Protein AF-A0A9E2GX33-F1 (afdb_monomer)

Structure (mmCIF, N/CA/C/O backbone):
data_AF-A0A9E2GX33-F1
#
_entry.id   AF-A0A9E2GX33-F1
#
loop_
_atom_site.group_PDB
_atom_site.id
_atom_site.type_symbol
_atom_site.label_atom_id
_atom_site.label_alt_id
_atom_site.label_comp_id
_atom_site.label_asym_id
_atom_site.label_entity_id
_atom_site.label_seq_id
_atom_site.pdbx_PDB_ins_code
_atom_site.Cartn_x
_atom_site.Cartn_y
_atom_site.Cartn_z
_atom_site.occupancy
_atom_site.B_iso_or_equiv
_atom_site.auth_seq_id
_atom_site.auth_comp_id
_atom_site.auth_asym_id
_atom_site.auth_atom_id
_atom_site.pdbx_PDB_model_num
ATOM 1 N N . LEU A 1 1 ? -3.311 -10.536 22.443 1.00 45.31 1 LEU A N 1
ATOM 2 C CA . LEU A 1 1 ? -2.499 -9.485 21.777 1.00 45.31 1 LEU A CA 1
ATOM 3 C C . LEU A 1 1 ? -2.919 -9.188 20.319 1.00 45.31 1 LEU A C 1
ATOM 5 O O . LEU A 1 1 ? -2.443 -8.204 19.774 1.00 45.31 1 LEU A O 1
ATOM 9 N N . GLY A 1 2 ? -3.822 -9.968 19.694 1.00 50.16 2 GLY A N 1
ATOM 10 C CA . GLY A 1 2 ? -4.037 -9.945 18.233 1.00 50.16 2 GLY A CA 1
ATOM 11 C C . GLY A 1 2 ? -4.869 -8.805 17.623 1.00 50.16 2 GLY A C 1
ATOM 12 O O . GLY A 1 2 ? -4.552 -8.395 16.520 1.00 50.16 2 GLY A O 1
ATOM 13 N N . ASN A 1 3 ? -5.875 -8.235 18.301 1.00 52.53 3 ASN A N 1
ATOM 14 C CA . ASN A 1 3 ? -6.760 -7.242 17.651 1.00 52.53 3 ASN A CA 1
ATOM 15 C C . ASN A 1 3 ? -6.364 -5.779 17.910 1.00 52.53 3 ASN A C 1
ATOM 17 O O . ASN A 1 3 ? -6.486 -4.943 17.021 1.00 52.53 3 ASN A O 1
ATOM 21 N N . ALA A 1 4 ? -5.839 -5.460 19.096 1.00 56.16 4 ALA A N 1
ATOM 22 C CA . ALA A 1 4 ? -5.498 -4.080 19.454 1.00 56.16 4 ALA A CA 1
ATOM 23 C C . ALA A 1 4 ? -4.310 -3.525 18.645 1.00 56.16 4 ALA A C 1
ATOM 25 O O . ALA A 1 4 ? -4.310 -2.356 18.273 1.00 56.16 4 ALA A O 1
ATOM 26 N N . ALA A 1 5 ? -3.315 -4.364 18.333 1.00 55.50 5 ALA A N 1
ATOM 27 C CA . ALA A 1 5 ? -2.154 -3.963 17.535 1.00 55.50 5 ALA A CA 1
ATOM 28 C C . ALA A 1 5 ? -2.519 -3.678 16.065 1.00 55.50 5 ALA A C 1
ATOM 30 O O . ALA A 1 5 ? -1.953 -2.782 15.445 1.00 55.50 5 ALA A O 1
ATOM 31 N N . LEU A 1 6 ? -3.495 -4.411 15.529 1.00 60.84 6 LEU A N 1
ATOM 32 C CA . LEU A 1 6 ? -3.972 -4.292 14.151 1.00 60.84 6 LEU A CA 1
ATOM 33 C C . LEU A 1 6 ? -4.932 -3.113 13.960 1.00 60.84 6 LEU A C 1
ATOM 35 O O . LEU A 1 6 ? -4.863 -2.385 12.970 1.00 60.84 6 LEU A O 1
ATOM 39 N N . ASP A 1 7 ? -5.767 -2.859 14.958 1.00 64.88 7 ASP A N 1
ATOM 40 C CA . ASP A 1 7 ? -6.615 -1.675 14.994 1.00 64.88 7 ASP A CA 1
ATOM 41 C C . ASP A 1 7 ? -5.777 -0.394 15.196 1.00 64.88 7 ASP A C 1
ATOM 43 O O . ASP A 1 7 ? -6.013 0.643 14.574 1.00 64.88 7 ASP A O 1
ATOM 47 N N . LEU A 1 8 ? -4.694 -0.484 15.980 1.00 64.94 8 LEU A N 1
ATOM 48 C CA . LEU A 1 8 ? -3.668 0.557 16.063 1.00 64.94 8 LEU A CA 1
ATOM 49 C C . LEU A 1 8 ? -2.936 0.754 14.728 1.00 64.94 8 LEU A C 1
ATOM 51 O O . LEU A 1 8 ? -2.629 1.893 14.378 1.00 64.94 8 LEU A O 1
ATOM 55 N N . ALA A 1 9 ? -2.668 -0.321 13.979 1.00 64.81 9 ALA A N 1
ATOM 56 C CA . ALA A 1 9 ? -2.079 -0.232 12.646 1.00 64.81 9 ALA A CA 1
ATOM 57 C C . ALA A 1 9 ? -3.024 0.491 11.677 1.00 64.81 9 ALA A C 1
ATOM 59 O O . ALA A 1 9 ? -2.594 1.421 11.011 1.00 64.81 9 ALA A O 1
ATOM 60 N N . SER A 1 10 ? -4.320 0.177 11.671 1.00 66.31 10 SER A N 1
ATOM 61 C CA . SER A 1 10 ? -5.297 0.877 10.820 1.00 66.31 10 SER A CA 1
ATOM 62 C C . SER A 1 10 ? -5.396 2.373 11.147 1.00 66.31 10 SER A C 1
ATOM 64 O O . SER A 1 10 ? -5.385 3.212 10.246 1.00 66.31 10 SER A O 1
ATOM 66 N N . ARG A 1 11 ? -5.407 2.739 12.436 1.00 70.12 11 ARG A N 1
ATOM 67 C CA . ARG A 1 11 ? -5.385 4.149 12.872 1.00 70.12 11 ARG A CA 1
ATOM 68 C C . ARG A 1 11 ? -4.083 4.865 12.518 1.00 70.12 11 ARG A C 1
ATOM 70 O O . ARG A 1 11 ? -4.103 6.050 12.210 1.00 70.12 11 ARG A O 1
ATOM 77 N N . LYS A 1 12 ? -2.950 4.168 12.563 1.00 67.94 12 LYS A N 1
ATOM 78 C CA . LYS A 1 12 ? -1.659 4.736 12.165 1.00 67.94 12 LYS A CA 1
ATOM 79 C C . LYS A 1 12 ? -1.549 4.883 10.643 1.00 67.94 12 LYS A C 1
ATOM 81 O O . LYS A 1 12 ? -1.099 5.926 10.197 1.00 67.94 12 LYS A O 1
ATOM 86 N N . VAL A 1 13 ? -2.043 3.923 9.851 1.00 69.56 13 VAL A N 1
ATOM 87 C CA . VAL A 1 13 ? -2.141 4.057 8.382 1.00 69.56 13 VAL A CA 1
ATOM 88 C C . VAL A 1 13 ? -2.985 5.282 8.035 1.00 69.56 13 VAL A C 1
ATOM 90 O O . VAL A 1 13 ? -2.595 6.085 7.196 1.00 69.56 13 VAL A O 1
ATOM 93 N N . GLN A 1 14 ? -4.099 5.492 8.744 1.00 69.50 14 GLN A N 1
ATOM 94 C CA . GLN A 1 14 ? -4.892 6.714 8.625 1.00 69.50 14 GLN A CA 1
ATOM 95 C C . GLN A 1 14 ? -4.074 7.977 8.936 1.00 69.50 14 GLN A C 1
ATOM 97 O O . GLN A 1 14 ? -4.246 8.975 8.253 1.00 69.50 14 GLN A O 1
ATOM 102 N N . ALA A 1 15 ? -3.195 7.986 9.934 1.00 65.88 15 ALA A N 1
ATOM 103 C CA . ALA A 1 15 ? -2.359 9.157 10.202 1.00 65.88 15 ALA A CA 1
ATOM 104 C C . ALA A 1 15 ? -1.335 9.395 9.074 1.00 65.88 15 ALA A C 1
ATOM 106 O O . ALA A 1 15 ? -1.268 10.495 8.532 1.00 65.88 15 ALA A O 1
ATOM 107 N N . ASP A 1 16 ? -0.631 8.355 8.630 1.00 64.81 16 ASP A N 1
ATOM 108 C CA . ASP A 1 16 ? 0.496 8.495 7.694 1.00 64.81 16 ASP A CA 1
ATOM 109 C C . ASP A 1 16 ? 0.080 8.729 6.246 1.00 64.81 16 ASP A C 1
ATOM 111 O O . ASP A 1 16 ? 0.779 9.390 5.491 1.00 64.81 16 ASP A O 1
ATOM 115 N N . LEU A 1 17 ? -1.098 8.252 5.843 1.00 64.12 17 LEU A N 1
ATOM 116 C CA . LEU A 1 17 ? -1.667 8.612 4.544 1.00 64.12 17 LEU A CA 1
ATOM 117 C C . LEU A 1 17 ? -1.961 10.129 4.442 1.00 64.12 17 LEU A C 1
ATOM 119 O O . LEU A 1 17 ? -2.342 10.595 3.374 1.00 64.12 17 LEU A O 1
ATOM 123 N N . THR A 1 18 ? -1.870 10.873 5.551 1.00 60.19 18 THR A N 1
ATOM 124 C CA . THR A 1 18 ? -2.031 12.337 5.623 1.00 60.19 18 THR A CA 1
ATOM 125 C C . THR A 1 18 ? -0.676 13.054 5.614 1.00 60.19 18 THR A C 1
ATOM 127 O O . THR A 1 18 ? -0.586 14.153 5.080 1.00 60.19 18 THR A O 1
ATOM 130 N N . ASP A 1 19 ? 0.373 12.404 6.128 1.00 57.19 19 ASP A N 1
ATOM 131 C CA . ASP A 1 19 ? 1.748 12.905 6.176 1.00 57.19 19 ASP A CA 1
ATOM 132 C C . ASP A 1 19 ? 2.616 12.123 5.175 1.00 57.19 19 ASP A C 1
ATOM 134 O O . ASP A 1 19 ? 3.170 11.069 5.479 1.00 57.19 19 ASP A O 1
ATOM 138 N N . HIS A 1 20 ? 2.760 12.638 3.949 1.00 54.38 20 HIS A N 1
ATOM 139 C CA . HIS A 1 20 ? 3.465 11.975 2.834 1.00 54.38 20 HIS A CA 1
ATOM 140 C C . HIS A 1 20 ? 4.994 11.805 3.003 1.00 54.38 20 HIS A C 1
ATOM 142 O O . HIS A 1 20 ? 5.710 11.582 2.022 1.00 54.38 20 HIS A O 1
ATOM 148 N N . GLN A 1 21 ? 5.526 11.903 4.221 1.00 48.03 21 GLN A N 1
ATOM 149 C CA . GLN A 1 21 ? 6.955 11.808 4.502 1.00 48.03 21 GLN A CA 1
ATOM 150 C C . GLN A 1 21 ? 7.310 10.478 5.179 1.00 48.03 21 GLN A C 1
ATOM 152 O O . GLN A 1 21 ? 7.164 10.327 6.388 1.00 48.03 21 GLN A O 1
ATOM 157 N N . ALA A 1 22 ? 7.856 9.529 4.411 1.00 43.59 22 ALA A N 1
ATOM 158 C CA . ALA A 1 22 ? 8.671 8.439 4.956 1.00 43.59 22 ALA A CA 1
ATOM 159 C C . ALA A 1 22 ? 9.642 7.863 3.904 1.00 43.59 22 ALA A C 1
ATOM 161 O O . ALA A 1 22 ? 9.278 7.622 2.758 1.00 43.59 22 ALA A O 1
ATOM 162 N N . LEU A 1 23 ? 10.894 7.685 4.334 1.00 36.97 23 LEU A N 1
ATOM 163 C CA . LEU A 1 23 ? 12.131 7.430 3.581 1.00 36.97 23 LEU A CA 1
ATOM 164 C C . LEU A 1 23 ? 12.388 5.943 3.270 1.00 36.97 23 LEU A C 1
ATOM 166 O O . LEU A 1 23 ? 12.095 5.096 4.110 1.00 36.97 23 LEU A O 1
ATOM 170 N N . GLY A 1 24 ? 13.077 5.654 2.150 1.00 34.56 24 GLY A N 1
ATOM 171 C CA . GLY A 1 24 ? 13.897 4.437 1.967 1.00 34.56 24 GLY A CA 1
ATOM 172 C C . GLY A 1 24 ? 13.424 3.392 0.938 1.00 34.56 24 GLY A C 1
ATOM 173 O O . GLY A 1 24 ? 12.414 2.718 1.116 1.00 34.56 24 GLY A O 1
ATOM 174 N N . ASN A 1 25 ? 14.218 3.221 -0.120 1.00 37.25 25 ASN A N 1
ATOM 175 C CA . ASN A 1 25 ? 13.981 2.374 -1.295 1.00 37.25 25 ASN A CA 1
ATOM 176 C C . ASN A 1 25 ? 13.625 0.911 -0.970 1.00 37.25 25 ASN A C 1
ATOM 178 O O . ASN A 1 25 ? 14.489 0.155 -0.535 1.00 37.25 25 ASN A O 1
ATOM 182 N N . ALA A 1 26 ? 12.399 0.496 -1.293 1.00 36.50 26 ALA A N 1
ATOM 183 C CA . ALA A 1 26 ? 12.089 -0.870 -1.716 1.00 36.50 26 ALA A CA 1
ATOM 184 C C . ALA A 1 26 ? 10.666 -0.935 -2.288 1.00 36.50 26 ALA A C 1
ATOM 186 O O . ALA A 1 26 ? 9.696 -0.757 -1.561 1.00 36.50 26 ALA A O 1
ATOM 187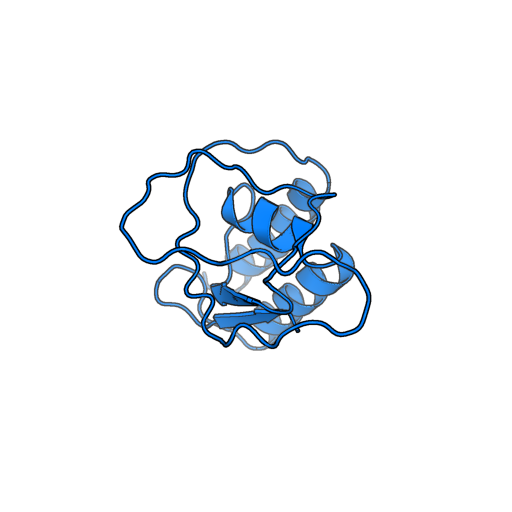 N N . ALA A 1 27 ? 10.551 -1.254 -3.574 1.00 35.22 27 ALA A N 1
ATOM 188 C CA . ALA A 1 27 ? 9.396 -1.949 -4.124 1.00 35.22 27 ALA A CA 1
ATOM 189 C C . ALA A 1 27 ? 9.898 -2.821 -5.280 1.00 35.22 27 ALA A C 1
ATOM 191 O O . ALA A 1 27 ? 10.237 -2.323 -6.351 1.00 35.22 27 ALA A O 1
ATOM 192 N N . LEU A 1 28 ? 10.026 -4.122 -5.019 1.00 31.30 28 LEU A N 1
ATOM 193 C CA . LEU A 1 28 ? 10.165 -5.125 -6.064 1.00 31.30 28 LEU A CA 1
ATOM 194 C C . LEU A 1 28 ? 8.746 -5.399 -6.561 1.00 31.30 28 LEU A C 1
ATOM 196 O O . LEU A 1 28 ? 7.956 -5.990 -5.828 1.00 31.30 28 LEU A O 1
ATOM 200 N N . ASP A 1 29 ? 8.417 -4.920 -7.756 1.00 35.00 29 ASP A N 1
ATOM 201 C CA . ASP A 1 29 ? 7.088 -5.091 -8.332 1.00 35.00 29 ASP A CA 1
ATOM 202 C C . ASP A 1 29 ? 7.166 -6.077 -9.501 1.00 35.00 29 ASP A C 1
ATOM 204 O O . ASP A 1 29 ? 7.837 -5.825 -10.507 1.00 35.00 29 ASP A O 1
ATOM 208 N N . LEU A 1 30 ? 6.517 -7.236 -9.362 1.00 30.47 30 LEU A N 1
ATOM 209 C CA . LEU A 1 30 ? 6.363 -8.191 -10.457 1.00 30.47 30 LEU A CA 1
ATOM 210 C C . LEU A 1 30 ? 5.185 -7.738 -11.331 1.00 30.47 30 LEU A C 1
ATOM 212 O O . LEU A 1 30 ? 4.119 -8.349 -11.330 1.00 30.47 30 LEU A O 1
ATOM 216 N N . ALA A 1 31 ? 5.378 -6.670 -12.104 1.00 36.81 31 ALA A N 1
ATOM 217 C CA . ALA A 1 31 ? 4.427 -6.277 -13.136 1.00 36.81 31 ALA A CA 1
ATOM 218 C C . ALA A 1 31 ? 4.617 -7.181 -14.364 1.00 36.81 31 ALA A C 1
ATOM 220 O O . ALA A 1 31 ? 5.536 -7.005 -15.161 1.00 36.81 31 ALA A O 1
ATOM 221 N N . SER A 1 32 ? 3.754 -8.184 -14.522 1.00 37.44 32 SER A N 1
ATOM 222 C CA . SER A 1 32 ? 3.679 -8.983 -15.747 1.00 37.44 32 SER A CA 1
ATOM 223 C C . SER A 1 32 ? 2.361 -8.723 -16.474 1.00 37.44 32 SER A C 1
ATOM 225 O O . SER A 1 32 ? 1.348 -9.295 -16.077 1.00 37.44 32 SER A O 1
ATOM 227 N N . ARG A 1 33 ? 2.391 -7.960 -17.586 1.00 41.97 33 ARG A N 1
ATOM 228 C CA . ARG A 1 33 ? 1.986 -8.433 -18.937 1.00 41.97 33 ARG A CA 1
ATOM 229 C C . ARG A 1 33 ? 2.051 -7.372 -20.057 1.00 41.97 33 ARG A C 1
ATOM 231 O O . ARG A 1 33 ? 1.756 -6.207 -19.860 1.00 41.97 33 ARG A O 1
ATOM 238 N N . LYS A 1 34 ? 2.419 -7.905 -21.237 1.00 34.06 34 LYS A N 1
ATOM 239 C CA . LYS A 1 34 ? 2.228 -7.508 -22.651 1.00 34.06 34 LYS A CA 1
ATOM 240 C C . LYS A 1 34 ? 2.175 -6.015 -23.020 1.00 34.06 34 LYS A C 1
ATOM 242 O O . LYS A 1 34 ? 1.163 -5.352 -22.858 1.00 34.06 34 LYS A O 1
ATOM 247 N N . VAL A 1 35 ? 3.214 -5.594 -23.750 1.00 39.25 35 VAL A N 1
ATOM 248 C CA . VAL A 1 35 ? 3.128 -4.519 -24.748 1.00 39.25 35 VAL A CA 1
ATOM 249 C C . VAL A 1 35 ? 2.026 -4.887 -25.744 1.00 39.25 35 VAL A C 1
ATOM 251 O O . VAL A 1 35 ? 2.200 -5.801 -26.551 1.00 39.25 35 VAL A O 1
ATOM 254 N N . GLN A 1 36 ? 0.894 -4.195 -25.682 1.00 3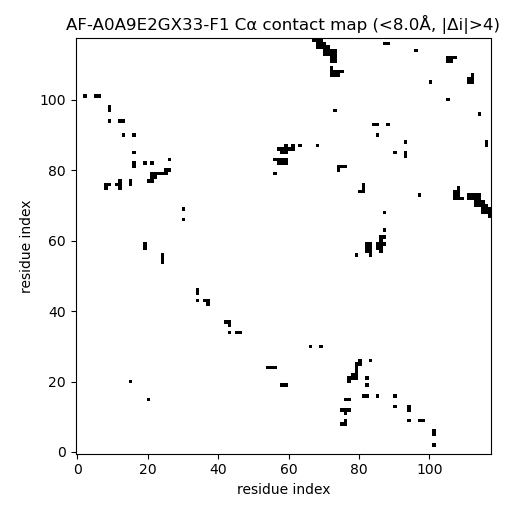9.44 36 GLN A N 1
ATOM 255 C CA . GLN A 1 36 ? -0.029 -4.105 -26.803 1.00 39.44 36 GLN A CA 1
ATOM 256 C C . GLN A 1 36 ? 0.210 -2.740 -27.446 1.00 39.44 36 GLN A C 1
ATOM 258 O O . GLN A 1 36 ? 0.205 -1.723 -26.757 1.00 39.44 36 GLN A O 1
ATOM 263 N N . ALA A 1 37 ? 0.514 -2.737 -28.744 1.00 40.19 37 ALA A N 1
ATOM 264 C CA . ALA A 1 37 ? 0.689 -1.514 -29.512 1.00 40.19 37 ALA A CA 1
ATOM 265 C C . ALA A 1 37 ? -0.575 -0.654 -29.376 1.00 40.19 37 ALA A C 1
ATOM 267 O O . ALA A 1 37 ? -1.665 -1.082 -29.758 1.00 40.19 37 ALA A O 1
ATOM 268 N N . ASP A 1 38 ? -0.417 0.520 -28.774 1.00 40.81 38 ASP A N 1
ATOM 269 C CA . ASP A 1 38 ? 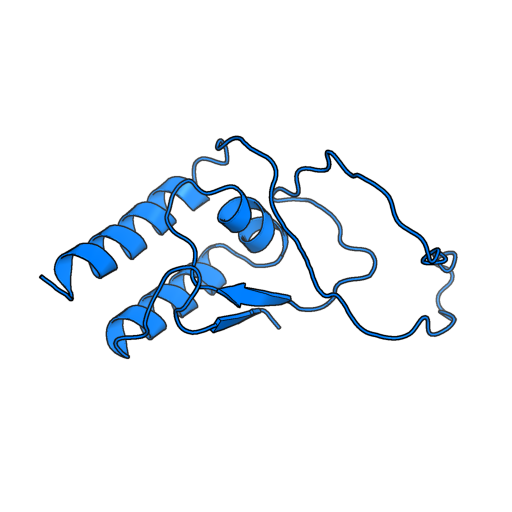-1.505 1.444 -28.504 1.00 40.81 38 ASP A CA 1
ATOM 270 C C . ASP A 1 38 ? -1.862 2.204 -29.793 1.00 40.81 38 ASP A C 1
ATOM 272 O O . ASP A 1 38 ? -1.009 2.845 -30.409 1.00 40.81 38 ASP A O 1
ATOM 276 N N . LEU A 1 39 ? -3.122 2.103 -30.228 1.00 44.59 39 LEU A N 1
ATOM 277 C CA . LEU A 1 39 ? -3.670 2.828 -31.383 1.00 44.59 39 LEU A CA 1
ATOM 278 C C . LEU A 1 39 ? -4.118 4.258 -31.010 1.00 44.59 39 LEU A C 1
ATOM 280 O O . LEU A 1 39 ? -4.679 4.957 -31.850 1.00 44.59 39 LEU A O 1
ATOM 284 N N . THR A 1 40 ? -3.880 4.713 -29.772 1.00 42.41 40 THR A N 1
ATOM 285 C CA . THR A 1 40 ? -4.403 5.990 -29.244 1.00 42.41 40 THR A CA 1
ATOM 286 C C . THR A 1 40 ? -3.399 7.152 -29.212 1.00 42.41 40 THR A C 1
ATOM 288 O O . THR A 1 40 ? -3.684 8.213 -28.663 1.00 42.41 40 THR A O 1
ATOM 291 N N . GLY A 1 41 ? -2.238 7.024 -29.862 1.00 43.44 41 GLY A N 1
ATOM 292 C CA . GLY A 1 41 ? -1.319 8.156 -30.066 1.00 43.44 41 GLY A CA 1
ATOM 293 C C . GLY A 1 41 ? -0.411 8.490 -28.876 1.00 43.44 41 GLY A C 1
ATOM 294 O O . GLY A 1 41 ? 0.388 9.424 -28.959 1.00 43.44 41 GLY A O 1
ATOM 295 N N . HIS A 1 42 ? -0.442 7.705 -27.799 1.00 47.69 42 HIS A N 1
ATOM 296 C CA . HIS A 1 42 ? 0.659 7.669 -26.842 1.00 47.69 42 HIS A CA 1
ATOM 297 C C . HIS A 1 42 ? 1.799 6.830 -27.431 1.00 47.69 42 HIS A C 1
ATOM 299 O O . HIS A 1 42 ? 1.598 5.677 -27.807 1.00 47.69 42 HIS A O 1
ATOM 305 N N . GLN A 1 43 ? 3.005 7.404 -27.558 1.00 48.03 43 GLN A N 1
ATOM 306 C CA . GLN A 1 43 ? 4.173 6.637 -28.004 1.00 48.03 43 GLN A CA 1
ATOM 307 C C . GLN A 1 43 ? 4.317 5.395 -27.121 1.00 48.03 43 GLN A C 1
ATOM 309 O O . GLN A 1 43 ? 4.494 5.518 -25.907 1.00 48.03 43 GLN A O 1
ATOM 314 N N . ALA A 1 44 ? 4.249 4.212 -27.737 1.00 52.16 44 ALA A N 1
ATOM 315 C CA . ALA A 1 44 ? 4.434 2.945 -27.050 1.00 52.16 44 ALA A CA 1
ATOM 316 C C . ALA A 1 44 ? 5.791 2.959 -26.332 1.00 52.16 44 ALA A C 1
ATOM 318 O O . ALA A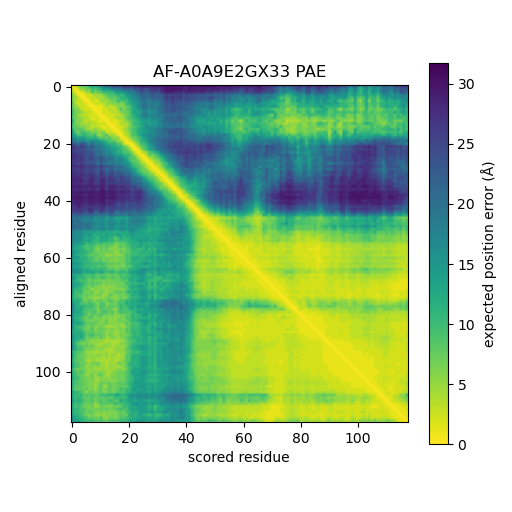 1 44 ? 6.853 2.873 -26.955 1.00 52.16 44 ALA A O 1
ATOM 319 N N . ARG A 1 45 ? 5.765 3.102 -25.004 1.00 58.16 45 ARG A N 1
ATOM 320 C CA . ARG A 1 45 ? 6.973 3.060 -24.182 1.00 58.16 45 ARG A CA 1
ATOM 321 C C . ARG A 1 45 ? 7.469 1.618 -24.184 1.00 58.16 45 ARG A C 1
ATOM 323 O O . ARG A 1 45 ? 6.864 0.746 -23.568 1.00 58.16 45 ARG A O 1
ATOM 330 N N . GLN A 1 46 ? 8.549 1.353 -24.913 1.00 66.69 46 GLN A N 1
ATOM 331 C CA . GLN A 1 46 ? 9.145 0.022 -24.941 1.00 66.69 46 GLN A CA 1
ATOM 332 C C . GLN A 1 46 ? 9.726 -0.321 -23.567 1.00 66.69 46 GLN A C 1
ATOM 334 O O . GLN A 1 46 ? 10.670 0.317 -23.097 1.00 66.69 46 GLN A O 1
ATOM 339 N N . VAL A 1 47 ? 9.185 -1.363 -22.939 1.00 73.25 47 VAL A N 1
ATOM 340 C CA . VAL A 1 47 ? 9.818 -2.002 -21.784 1.00 73.25 47 VAL A CA 1
ATOM 341 C C . VAL A 1 47 ? 11.032 -2.768 -22.294 1.00 73.25 47 VAL A C 1
ATOM 343 O O . VAL A 1 47 ? 10.908 -3.680 -23.111 1.00 73.25 47 VAL A O 1
ATOM 346 N N . ARG A 1 48 ? 12.222 -2.370 -21.841 1.00 76.25 48 ARG A N 1
ATOM 347 C CA . ARG A 1 48 ? 13.477 -3.021 -22.224 1.00 76.25 48 ARG A CA 1
ATOM 348 C C . ARG A 1 48 ? 13.768 -4.163 -21.260 1.00 76.25 48 ARG A C 1
ATOM 350 O O . ARG A 1 48 ? 13.687 -3.985 -20.050 1.00 76.25 48 ARG A O 1
ATOM 357 N N . GLN A 1 49 ? 14.125 -5.322 -21.803 1.00 78.44 49 GLN A N 1
ATOM 358 C CA . GLN A 1 49 ? 14.628 -6.434 -21.001 1.00 78.44 49 GLN A CA 1
ATOM 359 C C . GLN A 1 49 ? 16.042 -6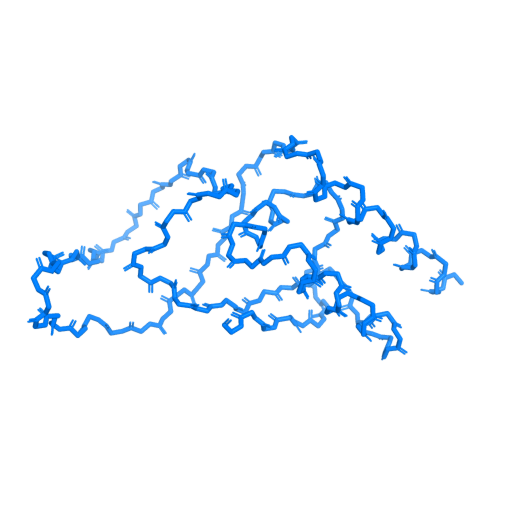.122 -20.500 1.00 78.44 49 GLN A C 1
ATOM 361 O O . GLN A 1 49 ? 16.828 -5.483 -21.202 1.00 78.44 49 GLN A O 1
ATOM 366 N N . GLY A 1 50 ? 16.368 -6.600 -19.302 1.00 79.81 50 GLY A N 1
ATOM 367 C CA . GLY A 1 50 ? 17.692 -6.467 -18.703 1.00 79.81 50 GLY A CA 1
ATOM 368 C C . GLY A 1 50 ? 17.626 -6.114 -17.223 1.00 79.81 50 GLY A C 1
ATOM 369 O O . GLY A 1 50 ? 16.594 -5.682 -16.714 1.00 79.81 50 GLY A O 1
ATOM 370 N N . TRP A 1 51 ? 18.748 -6.297 -16.534 1.00 79.88 51 TRP A N 1
ATOM 371 C CA . TRP A 1 51 ? 18.904 -5.825 -15.165 1.00 79.88 51 TRP A CA 1
ATOM 372 C C . TRP A 1 51 ? 19.198 -4.330 -15.161 1.00 79.88 51 TRP A C 1
ATOM 374 O O . TRP A 1 51 ? 20.122 -3.865 -15.829 1.00 79.88 51 TRP A O 1
ATOM 384 N N . GLN A 1 52 ? 18.412 -3.583 -14.394 1.00 76.56 52 GLN A N 1
ATOM 385 C CA . GLN A 1 52 ? 18.632 -2.169 -14.125 1.00 76.56 52 GLN A CA 1
ATOM 386 C C . GLN A 1 52 ? 18.386 -1.921 -12.640 1.00 76.56 52 GLN A C 1
ATOM 388 O O . GLN A 1 52 ? 17.488 -2.517 -12.046 1.00 76.56 52 GLN A O 1
ATOM 393 N N . SER A 1 53 ? 19.187 -1.051 -12.034 1.00 77.69 53 SER A N 1
ATOM 394 C CA . SER A 1 53 ? 18.890 -0.507 -10.714 1.00 77.69 53 SER A CA 1
ATOM 395 C C . SER A 1 53 ? 18.034 0.748 -10.862 1.00 77.69 53 SER A C 1
ATOM 397 O O . SER A 1 53 ? 18.120 1.473 -11.853 1.00 77.69 53 SER A O 1
ATOM 399 N N . THR A 1 54 ? 17.195 1.011 -9.866 1.00 77.19 54 THR A N 1
ATOM 400 C CA . THR A 1 54 ? 16.397 2.232 -9.799 1.00 77.19 54 THR A CA 1
ATOM 401 C C . THR A 1 54 ? 16.444 2.799 -8.390 1.00 77.19 54 THR A C 1
ATOM 403 O O . THR A 1 54 ? 16.366 2.057 -7.414 1.00 77.19 54 THR A O 1
ATOM 406 N N . ASN A 1 55 ? 16.558 4.122 -8.300 1.00 77.38 55 ASN A N 1
ATOM 407 C CA . ASN A 1 55 ? 16.397 4.885 -7.060 1.00 77.38 55 ASN A CA 1
ATOM 408 C C . ASN A 1 55 ? 15.059 5.647 -7.064 1.00 77.38 55 ASN A C 1
ATOM 410 O O . ASN A 1 55 ? 14.930 6.692 -6.431 1.00 77.38 55 ASN A O 1
ATOM 414 N N . LEU A 1 56 ? 14.082 5.166 -7.840 1.00 80.00 56 LEU A N 1
ATOM 415 C CA . LEU A 1 56 ? 12.772 5.791 -7.964 1.00 80.00 56 LEU A CA 1
ATOM 416 C C . LEU A 1 56 ? 11.959 5.604 -6.679 1.00 80.00 56 LEU A C 1
ATOM 418 O O . LEU A 1 56 ? 11.695 4.479 -6.259 1.00 80.00 56 LEU A O 1
ATOM 422 N N . LEU A 1 57 ? 11.495 6.719 -6.120 1.00 80.81 57 LEU A N 1
ATOM 423 C CA . LEU A 1 57 ? 10.483 6.743 -5.072 1.00 80.81 57 LEU A CA 1
ATOM 424 C C . LEU A 1 57 ? 9.136 7.123 -5.693 1.00 80.81 57 LEU A C 1
ATOM 426 O O . LEU A 1 57 ? 8.996 8.195 -6.278 1.00 80.81 57 LEU A O 1
ATOM 430 N N . ILE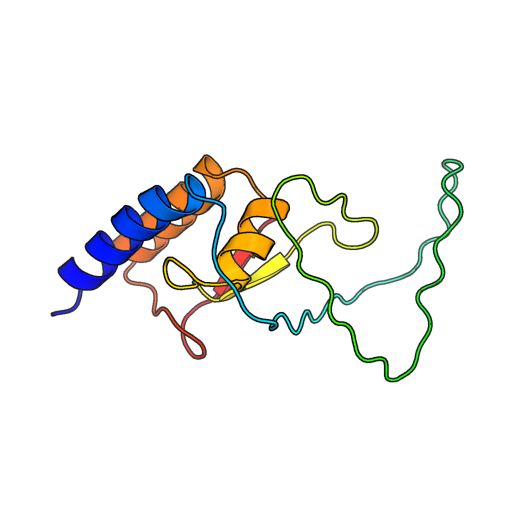 A 1 58 ? 8.150 6.237 -5.569 1.00 81.62 58 ILE A N 1
ATOM 431 C CA . ILE A 1 58 ? 6.790 6.462 -6.068 1.00 81.62 58 ILE A CA 1
ATOM 432 C C . ILE A 1 58 ? 5.940 7.020 -4.922 1.00 81.62 58 ILE A C 1
ATOM 434 O O . ILE A 1 58 ? 5.891 6.440 -3.839 1.00 81.62 58 ILE A O 1
ATOM 438 N N . GLN A 1 59 ? 5.295 8.162 -5.161 1.00 83.62 59 GLN A N 1
ATOM 439 C CA . GLN A 1 59 ? 4.515 8.914 -4.175 1.00 83.62 59 GLN A CA 1
ATOM 440 C C . GLN A 1 59 ? 3.189 9.393 -4.789 1.00 83.62 59 GLN A C 1
ATOM 442 O O . GLN A 1 59 ? 3.061 9.408 -6.018 1.00 83.62 59 GLN A O 1
ATOM 447 N N . PRO A 1 60 ? 2.202 9.799 -3.969 1.00 83.06 60 PRO A N 1
ATOM 448 C CA . PRO A 1 60 ? 0.947 10.373 -4.451 1.00 83.06 60 PRO A CA 1
ATOM 449 C C . PRO A 1 60 ? 1.136 11.439 -5.536 1.00 83.06 60 PRO A C 1
ATOM 451 O O . PRO A 1 60 ? 1.979 12.323 -5.416 1.00 83.06 60 PRO A O 1
ATOM 454 N N . GLY A 1 61 ? 0.360 11.324 -6.617 1.00 82.75 61 GLY A N 1
ATOM 455 C CA . GLY A 1 61 ? 0.491 12.157 -7.819 1.00 82.75 61 GLY A CA 1
ATOM 456 C C . GLY A 1 61 ? 1.388 11.569 -8.919 1.00 82.75 61 GLY A C 1
ATOM 457 O O . GLY A 1 61 ? 1.434 12.117 -10.023 1.00 82.75 61 GLY A O 1
ATOM 458 N N . PHE A 1 62 ? 2.068 10.445 -8.669 1.00 84.75 62 PHE A N 1
ATOM 459 C CA . PHE A 1 62 ? 2.799 9.719 -9.706 1.00 84.75 62 PHE A CA 1
ATOM 460 C C . PHE A 1 62 ? 1.849 9.166 -10.780 1.00 84.75 62 PHE A C 1
ATOM 462 O O . PHE A 1 62 ? 0.839 8.535 -10.476 1.00 84.75 62 PHE A O 1
ATOM 469 N N . ARG A 1 63 ? 2.188 9.378 -12.058 1.00 83.31 63 ARG A N 1
ATOM 470 C CA . ARG A 1 63 ? 1.421 8.855 -13.197 1.00 83.31 63 ARG A CA 1
ATOM 471 C C . ARG A 1 63 ? 2.013 7.537 -13.677 1.00 83.31 63 ARG A C 1
ATOM 473 O O . ARG A 1 63 ? 3.063 7.524 -14.322 1.00 83.31 63 ARG A O 1
ATOM 480 N N . PHE A 1 64 ? 1.319 6.441 -13.397 1.00 82.06 64 PHE A N 1
ATOM 481 C CA . PHE A 1 64 ? 1.678 5.126 -13.918 1.00 82.06 64 PHE A CA 1
ATOM 482 C C . PHE A 1 64 ? 1.452 5.077 -15.432 1.00 82.06 64 PHE A C 1
ATOM 484 O O . PHE A 1 64 ? 0.444 5.563 -15.932 1.00 82.06 64 PHE A O 1
ATOM 491 N N . SER A 1 65 ? 2.423 4.533 -16.169 1.00 81.06 65 SER A N 1
ATOM 492 C CA . SER A 1 65 ? 2.332 4.381 -17.634 1.00 81.06 65 SER A CA 1
ATOM 493 C C . SER A 1 65 ? 2.133 2.932 -18.090 1.00 81.06 65 SER A C 1
ATOM 495 O O . SER A 1 65 ? 1.889 2.713 -19.267 1.00 81.06 65 SER A O 1
ATOM 497 N N . ILE A 1 66 ? 2.344 1.953 -17.201 1.00 81.81 66 ILE A N 1
ATOM 498 C CA . ILE A 1 66 ? 2.367 0.511 -17.532 1.00 81.81 66 ILE A CA 1
ATOM 499 C C . ILE A 1 66 ? 1.591 -0.327 -16.499 1.00 81.81 66 ILE A C 1
ATOM 501 O O . ILE A 1 66 ? 1.182 -1.444 -16.790 1.00 81.81 66 ILE A O 1
ATOM 505 N N . VAL A 1 67 ? 1.424 0.181 -15.275 1.00 81.38 67 VAL A N 1
ATOM 506 C CA . VAL A 1 67 ? 0.778 -0.547 -14.179 1.00 81.38 67 VAL A CA 1
ATOM 507 C C . VAL A 1 67 ? -0.654 -0.057 -14.047 1.00 81.38 67 VAL A C 1
ATOM 509 O O . VAL A 1 67 ? -0.869 1.094 -13.671 1.00 81.38 67 VAL A O 1
ATOM 512 N N . ASP A 1 68 ? -1.607 -0.943 -14.322 1.00 82.06 68 ASP A N 1
ATOM 513 C CA . ASP A 1 68 ? -3.033 -0.666 -14.129 1.00 82.06 68 ASP A CA 1
ATOM 514 C C . ASP A 1 68 ? -3.502 -1.056 -12.723 1.00 82.06 68 ASP A C 1
ATOM 516 O O . ASP A 1 68 ? -4.292 -0.340 -12.112 1.00 82.06 68 ASP A O 1
ATOM 520 N N . SER A 1 69 ? -2.967 -2.164 -12.196 1.00 86.38 69 SER A N 1
ATOM 521 C CA . SER A 1 69 ? -3.358 -2.771 -10.919 1.00 86.38 69 SER A CA 1
ATOM 522 C C . SER A 1 69 ? -2.154 -3.383 -10.194 1.00 86.38 69 SER A C 1
ATOM 524 O O . SER A 1 69 ? -1.139 -3.690 -10.823 1.00 86.38 69 SER A O 1
ATOM 526 N N . LEU A 1 70 ? -2.260 -3.566 -8.874 1.00 85.81 70 LEU A N 1
ATOM 527 C CA . LEU A 1 70 ? -1.170 -4.047 -8.015 1.00 85.81 70 LEU A CA 1
ATOM 528 C C . LEU A 1 70 ? -1.651 -5.137 -7.052 1.00 85.81 70 LEU A C 1
ATOM 530 O O . LEU A 1 70 ? -2.665 -4.977 -6.378 1.00 85.81 70 LEU A O 1
ATOM 534 N N . ILE A 1 71 ? -0.887 -6.224 -6.933 1.00 89.38 71 ILE A N 1
ATOM 535 C CA . ILE A 1 71 ? -1.029 -7.208 -5.851 1.00 89.38 71 ILE A CA 1
ATOM 536 C C . ILE A 1 71 ? 0.163 -7.036 -4.914 1.00 89.38 71 ILE A C 1
ATOM 538 O O . ILE A 1 71 ? 1.310 -7.133 -5.341 1.00 89.38 71 ILE A O 1
ATOM 542 N N . THR A 1 72 ? -0.091 -6.779 -3.635 1.00 87.50 72 THR A N 1
ATOM 543 C CA . THR A 1 72 ? 0.964 -6.521 -2.646 1.00 87.50 72 THR A CA 1
ATOM 544 C C . THR A 1 72 ? 0.536 -6.959 -1.248 1.00 87.50 72 THR A C 1
ATOM 546 O O . THR A 1 72 ? -0.643 -7.188 -1.008 1.00 87.50 72 THR A O 1
ATOM 549 N N . ASN A 1 73 ? 1.462 -7.108 -0.303 1.00 89.56 73 ASN A N 1
ATOM 550 C CA . ASN A 1 73 ? 1.115 -7.427 1.087 1.00 89.56 73 ASN A CA 1
ATOM 551 C C . ASN A 1 73 ? 0.445 -6.242 1.806 1.00 89.56 73 ASN A C 1
ATOM 553 O O . ASN A 1 73 ? 0.492 -5.100 1.351 1.00 89.56 73 ASN A O 1
ATOM 557 N N . PHE A 1 74 ? -0.127 -6.500 2.985 1.00 86.75 74 PHE A N 1
ATOM 558 C CA . PHE A 1 74 ? -0.518 -5.428 3.900 1.00 86.75 74 PHE A CA 1
ATOM 559 C C . PHE A 1 74 ? 0.710 -4.834 4.594 1.00 86.75 74 PHE A C 1
ATOM 561 O O . PHE A 1 74 ? 1.388 -5.498 5.387 1.00 86.75 74 PHE A O 1
ATOM 568 N N . HIS A 1 75 ? 0.964 -3.558 4.315 1.00 83.50 75 HIS A N 1
ATOM 569 C CA . HIS A 1 75 ? 2.118 -2.820 4.819 1.00 83.50 75 HIS A CA 1
ATOM 570 C C . HIS A 1 75 ? 1.816 -2.099 6.122 1.00 83.50 75 HIS A C 1
ATOM 572 O O . HIS A 1 75 ? 0.692 -1.664 6.380 1.00 83.50 75 HIS A O 1
ATOM 578 N N . LEU A 1 76 ? 2.839 -1.944 6.952 1.00 73.50 76 LEU A N 1
ATOM 579 C CA . LEU A 1 76 ? 2.705 -1.155 8.162 1.00 73.50 76 LEU A CA 1
ATOM 580 C C . LEU A 1 76 ? 2.650 0.355 7.859 1.00 73.50 76 LEU A C 1
ATOM 582 O O . LEU A 1 76 ? 3.198 0.815 6.848 1.00 73.50 76 LEU A O 1
ATOM 586 N N . PRO A 1 77 ? 2.043 1.123 8.777 1.00 70.19 77 PRO A N 1
ATOM 587 C CA . PRO A 1 77 ? 2.154 2.574 8.794 1.00 70.19 77 PRO A CA 1
ATOM 588 C C . PRO A 1 77 ? 3.621 3.051 8.753 1.00 70.19 77 PRO A C 1
ATOM 590 O O . PRO A 1 77 ? 4.496 2.412 9.343 1.00 70.19 77 PRO A O 1
ATOM 593 N N . ARG A 1 78 ? 3.875 4.185 8.090 1.00 70.62 78 ARG A N 1
ATOM 594 C CA . ARG A 1 78 ? 5.190 4.823 7.858 1.00 70.62 78 ARG A CA 1
ATOM 595 C C . ARG A 1 78 ? 6.185 3.992 7.046 1.00 70.62 78 ARG A C 1
ATOM 597 O O . ARG A 1 78 ? 7.392 4.121 7.233 1.00 70.62 78 ARG A O 1
ATOM 604 N N . SER A 1 79 ? 5.697 3.145 6.144 1.00 74.56 79 SER A N 1
ATOM 605 C CA . SER A 1 79 ? 6.542 2.440 5.174 1.00 74.56 79 SER A CA 1
ATOM 606 C C . SER A 1 79 ? 6.538 3.136 3.811 1.00 74.56 79 SER A C 1
ATOM 608 O O . SER A 1 79 ? 5.550 3.745 3.406 1.00 74.56 79 SER A O 1
ATOM 610 N N . THR A 1 80 ? 7.626 3.003 3.056 1.00 77.31 80 THR A N 1
ATOM 611 C CA . THR A 1 80 ? 7.710 3.496 1.669 1.00 77.31 80 THR A CA 1
ATOM 612 C C . THR A 1 80 ? 6.806 2.735 0.713 1.00 77.31 80 THR A C 1
ATOM 614 O O . THR A 1 80 ? 6.305 3.304 -0.251 1.00 77.31 80 THR A O 1
ATOM 617 N N . LEU A 1 81 ? 6.500 1.476 1.025 1.00 82.75 81 LEU A N 1
ATOM 618 C CA . LEU A 1 81 ? 5.497 0.698 0.302 1.00 82.75 81 LEU A CA 1
ATOM 619 C C . LEU A 1 81 ? 4.091 1.288 0.459 1.00 82.75 81 LEU A C 1
ATOM 621 O O . LEU A 1 81 ? 3.302 1.245 -0.484 1.00 82.75 81 LEU A O 1
ATOM 625 N N . LEU A 1 82 ? 3.790 1.915 1.600 1.00 81.88 82 LEU A N 1
ATOM 626 C CA . LEU A 1 82 ? 2.534 2.637 1.762 1.00 81.88 82 LEU A CA 1
ATOM 627 C C . LEU A 1 82 ? 2.470 3.872 0.847 1.00 81.88 82 LEU A C 1
ATOM 629 O O . LEU A 1 82 ? 1.395 4.162 0.329 1.00 81.88 82 LEU A O 1
ATOM 633 N N . LEU A 1 83 ? 3.592 4.554 0.568 1.00 82.94 83 LEU A N 1
ATOM 634 C CA . LEU A 1 83 ? 3.635 5.658 -0.409 1.00 82.94 83 LEU A CA 1
ATOM 635 C C . LEU A 1 83 ? 3.331 5.179 -1.834 1.00 82.94 83 LEU A C 1
ATOM 637 O O . LEU A 1 83 ? 2.540 5.823 -2.523 1.00 82.94 83 LEU A O 1
ATOM 641 N N . LEU A 1 84 ? 3.885 4.032 -2.243 1.00 85.94 84 LEU A N 1
ATOM 642 C CA . LEU A 1 84 ? 3.566 3.401 -3.529 1.00 85.94 84 LEU A CA 1
ATOM 643 C C . LEU A 1 84 ? 2.069 3.083 -3.633 1.00 85.94 84 LEU A C 1
ATOM 645 O O . LEU 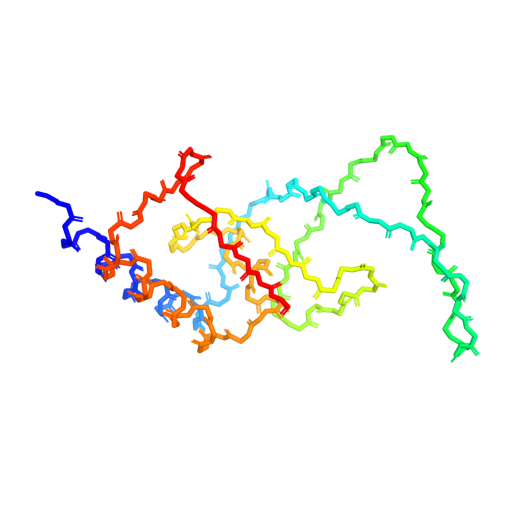A 1 84 ? 1.412 3.470 -4.597 1.00 85.94 84 LEU A O 1
ATOM 649 N N . VAL A 1 85 ? 1.516 2.417 -2.619 1.00 88.00 85 VAL A N 1
ATOM 650 C CA . VAL A 1 85 ? 0.087 2.073 -2.568 1.00 88.00 85 VAL A CA 1
ATOM 651 C C . VAL A 1 85 ? -0.790 3.333 -2.628 1.00 88.00 85 VAL A C 1
ATOM 653 O O . VAL A 1 85 ? -1.780 3.358 -3.357 1.00 88.00 85 VAL A O 1
ATOM 656 N N . SER A 1 86 ? -0.382 4.402 -1.939 1.00 86.00 86 SER A N 1
ATOM 657 C CA . SER A 1 86 ? -1.061 5.711 -1.942 1.00 86.00 86 SER A CA 1
ATOM 658 C C . SER A 1 86 ? -0.978 6.445 -3.275 1.00 86.00 86 SER A C 1
ATOM 660 O O . SER A 1 86 ? -1.815 7.293 -3.568 1.00 86.00 86 SER A O 1
ATOM 662 N N . ALA A 1 87 ? 0.051 6.166 -4.074 1.00 88.19 87 ALA A N 1
ATOM 663 C CA . ALA A 1 87 ? 0.158 6.703 -5.421 1.00 88.19 87 ALA A CA 1
ATOM 664 C C . ALA A 1 87 ? -0.835 6.043 -6.374 1.00 88.19 87 ALA A C 1
ATOM 666 O O . ALA A 1 87 ? -1.303 6.689 -7.308 1.00 88.19 87 ALA A O 1
ATOM 667 N N . LEU A 1 88 ? -1.147 4.766 -6.139 1.00 88.00 88 LEU A N 1
ATOM 668 C CA . LEU A 1 88 ? -2.015 3.989 -7.009 1.00 88.00 88 LEU A CA 1
ATOM 669 C C . LEU A 1 88 ? -3.496 4.176 -6.669 1.00 88.00 88 LEU A C 1
ATOM 671 O O . LEU A 1 88 ? -4.317 4.285 -7.577 1.00 88.00 88 LEU A O 1
ATOM 675 N N . ARG A 1 89 ? -3.873 4.201 -5.387 1.00 90.25 89 ARG A N 1
ATOM 676 C CA . ARG A 1 89 ? -5.284 4.251 -4.967 1.00 90.25 89 ARG A CA 1
ATOM 677 C C . ARG A 1 89 ? -5.546 5.310 -3.912 1.00 90.25 89 ARG A C 1
ATOM 679 O O . ARG A 1 89 ? -4.647 5.740 -3.195 1.00 90.25 89 ARG A O 1
ATOM 686 N N . SER A 1 90 ? -6.810 5.729 -3.827 1.00 88.62 90 SER A N 1
ATOM 687 C CA . SER A 1 90 ? -7.216 6.733 -2.853 1.00 88.62 90 SER A CA 1
ATOM 688 C C . SER A 1 90 ? -7.036 6.222 -1.428 1.00 88.62 90 SER A C 1
ATOM 690 O O . SER A 1 90 ? -7.162 5.027 -1.132 1.00 88.62 90 SER A O 1
ATOM 692 N N . ARG A 1 91 ? -6.792 7.167 -0.526 1.00 84.38 91 ARG A N 1
ATOM 693 C CA . ARG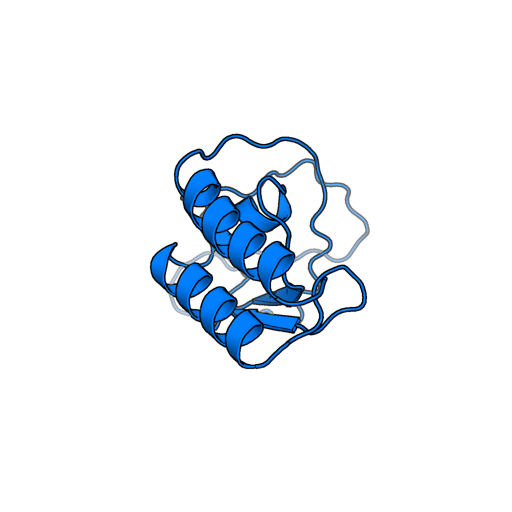 A 1 91 ? -6.698 6.930 0.912 1.00 84.38 91 ARG A CA 1
ATOM 694 C C . ARG A 1 91 ? -7.909 6.153 1.429 1.00 84.38 91 ARG A C 1
ATOM 696 O O . ARG A 1 91 ? -7.745 5.197 2.181 1.00 84.38 91 ARG A O 1
ATOM 703 N N . GLU A 1 92 ? -9.110 6.524 1.003 1.00 87.81 92 GLU A N 1
ATOM 704 C CA . GLU A 1 92 ? -10.370 5.903 1.419 1.00 87.81 92 GLU A CA 1
ATOM 705 C C . GLU A 1 92 ? -10.424 4.431 1.007 1.00 87.81 92 GLU A C 1
ATOM 707 O O . GLU A 1 92 ? -10.788 3.582 1.821 1.00 87.81 92 GLU A O 1
ATOM 712 N N . SER A 1 93 ? -10.000 4.123 -0.225 1.00 89.12 93 SER A N 1
ATOM 713 C CA . SER A 1 93 ? -9.950 2.754 -0.743 1.00 89.12 93 SER A CA 1
ATOM 714 C C . SER A 1 93 ? -8.976 1.890 0.055 1.00 89.12 93 SER A C 1
ATOM 716 O O . SER A 1 93 ? -9.302 0.761 0.418 1.00 89.12 93 SER A O 1
ATOM 718 N N . ILE A 1 94 ? -7.792 2.424 0.361 1.00 88.56 94 ILE A N 1
ATOM 719 C CA . ILE A 1 94 ? -6.769 1.713 1.137 1.00 88.56 94 ILE A CA 1
ATOM 720 C C . ILE A 1 94 ? -7.292 1.436 2.549 1.00 88.56 94 ILE A C 1
ATOM 722 O O . ILE A 1 94 ? -7.238 0.310 3.035 1.00 88.56 94 ILE A O 1
ATOM 726 N N . LEU A 1 95 ? -7.865 2.441 3.208 1.00 87.62 95 LEU A N 1
ATOM 727 C CA . LEU A 1 95 ? -8.384 2.298 4.568 1.00 87.62 95 LEU A CA 1
ATOM 728 C C . LEU A 1 95 ? -9.553 1.320 4.656 1.00 87.62 95 LEU A C 1
ATOM 730 O O . LEU A 1 95 ? -9.657 0.597 5.646 1.00 87.62 95 LEU A O 1
ATOM 734 N N . ALA A 1 96 ? -10.417 1.279 3.641 1.00 89.81 96 ALA A N 1
ATOM 735 C CA . ALA A 1 96 ? -11.484 0.290 3.557 1.00 89.81 96 ALA A CA 1
ATOM 736 C C . ALA A 1 96 ? -10.914 -1.138 3.514 1.00 89.81 96 ALA A C 1
ATOM 738 O O . ALA A 1 96 ? -11.331 -1.976 4.315 1.00 89.81 96 ALA A O 1
ATOM 739 N N . ALA A 1 97 ? -9.898 -1.381 2.678 1.00 90.00 97 ALA A N 1
ATOM 740 C CA . ALA A 1 97 ? -9.230 -2.680 2.589 1.00 90.00 97 ALA A CA 1
ATOM 741 C C . ALA A 1 97 ? -8.573 -3.092 3.919 1.00 90.00 97 ALA A C 1
ATOM 743 O O . ALA A 1 97 ? -8.711 -4.234 4.355 1.00 90.00 97 ALA A O 1
ATOM 744 N N . TYR A 1 98 ? -7.908 -2.161 4.614 1.00 88.25 98 TYR A N 1
ATOM 745 C CA . TYR A 1 98 ? -7.303 -2.439 5.922 1.00 88.25 98 TYR A CA 1
ATOM 746 C C . TYR A 1 98 ? -8.349 -2.760 6.992 1.00 88.25 98 TYR A C 1
ATOM 748 O O . TYR A 1 98 ? -8.169 -3.711 7.751 1.00 88.25 98 TYR A O 1
ATOM 756 N N . ARG A 1 99 ? -9.456 -2.008 7.048 1.00 88.56 99 ARG A N 1
ATOM 757 C CA . ARG A 1 99 ? -10.552 -2.280 7.994 1.00 88.56 99 ARG A CA 1
ATOM 758 C C . ARG A 1 99 ? -11.120 -3.678 7.782 1.00 88.56 99 ARG A C 1
ATOM 760 O O . ARG A 1 99 ? -11.256 -4.424 8.746 1.00 88.56 99 ARG A O 1
ATOM 767 N N . GLU A 1 100 ? -11.380 -4.052 6.532 1.00 91.38 100 GLU A N 1
ATOM 768 C CA . GLU A 1 100 ? -11.860 -5.391 6.199 1.00 91.38 100 GLU A CA 1
ATOM 769 C C . GLU A 1 100 ? -10.849 -6.479 6.587 1.00 91.38 100 GLU A C 1
ATOM 771 O O . GLU A 1 100 ? -11.228 -7.466 7.221 1.00 91.38 100 GLU A O 1
ATOM 776 N N . ALA A 1 101 ? -9.565 -6.282 6.282 1.00 90.94 101 ALA A N 1
ATOM 777 C CA . ALA A 1 101 ? -8.498 -7.213 6.641 1.00 90.94 101 ALA A CA 1
ATOM 778 C C . ALA A 1 101 ? -8.404 -7.427 8.161 1.00 90.94 101 ALA A C 1
ATOM 780 O O . ALA A 1 101 ? -8.254 -8.561 8.620 1.00 90.94 101 ALA A O 1
ATOM 781 N N . VAL A 1 102 ? -8.564 -6.366 8.960 1.00 87.12 102 VAL A N 1
ATOM 782 C CA . VAL A 1 102 ? -8.619 -6.468 10.426 1.00 87.12 102 VAL A CA 1
ATOM 783 C C . VAL A 1 102 ? -9.865 -7.228 10.879 1.00 87.12 102 VAL A C 1
ATOM 785 O O . VAL A 1 102 ? -9.750 -8.157 11.679 1.00 87.12 102 VAL A O 1
ATOM 788 N N . THR A 1 103 ? -11.047 -6.894 10.351 1.00 90.38 103 THR A N 1
ATOM 789 C CA . THR A 1 103 ? -12.305 -7.582 10.689 1.00 90.38 103 THR A CA 1
ATOM 790 C C . THR A 1 103 ? -12.238 -9.075 10.369 1.00 90.38 103 THR A C 1
ATOM 792 O O . THR A 1 103 ? -12.672 -9.901 11.174 1.00 90.38 103 THR A O 1
ATOM 795 N N . ARG A 1 104 ? -11.648 -9.434 9.226 1.00 92.81 104 ARG A N 1
ATOM 796 C CA . ARG A 1 104 ? -11.483 -10.820 8.770 1.00 92.81 104 ARG A CA 1
ATOM 797 C C . ARG A 1 104 ? -10.243 -11.520 9.338 1.00 92.81 104 ARG A C 1
ATOM 799 O O . ARG A 1 104 ? -10.023 -12.684 9.021 1.00 92.81 104 ARG A O 1
ATOM 806 N N . LYS A 1 105 ? -9.466 -10.853 10.200 1.00 90.06 105 LYS A N 1
ATOM 807 C CA . LYS A 1 105 ? -8.253 -11.384 10.850 1.00 90.06 105 LYS A CA 1
ATOM 808 C C . LYS A 1 105 ? -7.189 -11.878 9.864 1.00 90.06 105 LYS A C 1
ATOM 810 O O . LYS A 1 105 ? -6.588 -12.933 10.068 1.00 90.06 105 LYS A O 1
ATOM 815 N N . TYR A 1 106 ? -6.953 -11.107 8.810 1.00 90.44 106 TYR A N 1
ATOM 816 C CA . TYR A 1 106 ? -5.874 -11.384 7.869 1.00 90.44 106 TYR A CA 1
ATOM 817 C C . TYR A 1 106 ? -4.523 -11.294 8.580 1.00 90.44 106 TYR A C 1
ATOM 819 O O . TYR A 1 106 ? -4.345 -10.567 9.564 1.00 90.44 106 TYR A O 1
ATOM 827 N N . ARG A 1 107 ? -3.552 -12.039 8.068 1.00 86.94 107 ARG A N 1
ATOM 828 C CA . ARG A 1 107 ? -2.159 -11.986 8.501 1.00 86.94 107 ARG A CA 1
ATOM 829 C C . ARG A 1 107 ? -1.476 -10.841 7.762 1.00 86.94 107 ARG A C 1
ATOM 831 O O . ARG A 1 107 ? -1.590 -10.729 6.550 1.00 86.94 107 ARG A O 1
ATOM 838 N N . PHE A 1 108 ? -0.768 -9.988 8.486 1.00 83.94 108 PHE A N 1
ATO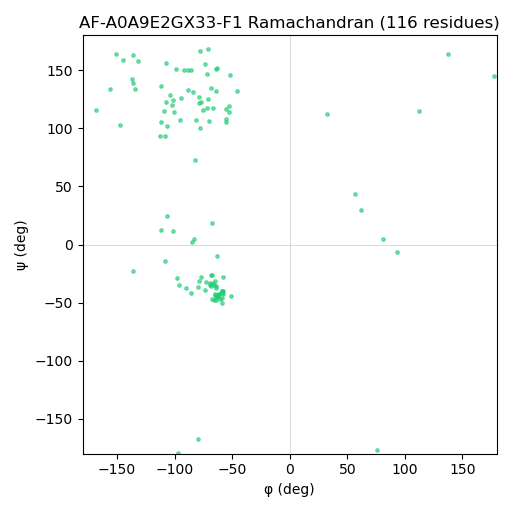M 839 C CA . PHE A 1 108 ? -0.041 -8.852 7.907 1.00 83.94 108 PHE A CA 1
ATOM 840 C C . PHE A 1 108 ? 1.438 -9.236 7.714 1.00 83.94 108 PHE A C 1
ATOM 842 O O . PHE A 1 108 ? 1.828 -10.346 8.082 1.00 83.94 108 PHE A O 1
ATOM 849 N N . PHE A 1 109 ? 2.264 -8.314 7.202 1.00 75.19 109 PHE A N 1
ATOM 850 C CA . PHE A 1 109 ? 3.710 -8.483 6.961 1.00 75.19 109 PHE A CA 1
ATOM 851 C C . PHE A 1 109 ? 4.071 -9.339 5.735 1.00 75.19 109 PHE A C 1
ATOM 853 O O . PHE A 1 109 ? 3.211 -9.783 4.978 1.00 75.19 109 PHE A O 1
ATOM 860 N N . SER A 1 110 ? 5.377 -9.552 5.543 1.00 77.12 110 SER A N 1
ATOM 861 C CA . SER A 1 110 ? 5.989 -10.158 4.354 1.00 77.12 110 SER A CA 1
ATOM 862 C C . SER A 1 110 ? 5.493 -11.566 4.021 1.00 77.12 110 SER A C 1
ATOM 864 O O . SER A 1 110 ? 5.496 -11.952 2.860 1.00 77.12 110 SER A O 1
ATOM 866 N N . TYR A 1 111 ? 5.062 -12.329 5.029 1.00 81.75 111 TYR A N 1
ATOM 867 C CA . TYR A 1 111 ? 4.518 -13.687 4.867 1.00 81.75 111 TYR A CA 1
ATOM 868 C C . TYR A 1 111 ? 3.021 -13.766 5.190 1.00 81.75 111 TYR A C 1
ATOM 870 O O . TYR A 1 111 ? 2.468 -14.851 5.390 1.00 81.75 111 TYR A O 1
ATOM 878 N N . GLY A 1 112 ? 2.387 -12.602 5.309 1.00 85.62 112 GLY A N 1
ATOM 879 C CA . GLY A 1 112 ? 0.961 -12.473 5.517 1.00 85.62 112 GLY A CA 1
ATOM 880 C C . GLY A 1 112 ? 0.173 -12.642 4.226 1.00 85.62 112 GLY A C 1
ATOM 881 O O . GLY A 1 112 ? 0.678 -13.078 3.192 1.00 85.62 112 GLY A O 1
ATOM 882 N N . ASP A 1 113 ? -1.090 -12.269 4.306 1.00 91.25 113 ASP A N 1
ATOM 883 C CA . ASP A 1 113 ? -2.004 -12.274 3.183 1.00 91.25 113 ASP A CA 1
ATOM 884 C C . ASP A 1 113 ? -1.749 -11.054 2.278 1.00 91.25 113 ASP A C 1
ATOM 886 O O . ASP A 1 113 ? -1.026 -10.110 2.630 1.00 91.25 113 ASP A O 1
ATOM 890 N N . ALA A 1 114 ? -2.327 -11.095 1.080 1.00 89.38 114 ALA A N 1
ATOM 891 C CA . ALA A 1 114 ? -2.159 -10.071 0.058 1.00 89.38 114 ALA A CA 1
ATOM 892 C C . ALA A 1 114 ? -3.423 -9.220 -0.115 1.00 89.38 114 ALA A C 1
ATOM 894 O O . ALA A 1 114 ? -4.545 -9.645 0.159 1.00 89.38 114 ALA A O 1
ATOM 895 N N . MET A 1 115 ? -3.207 -8.015 -0.617 1.00 89.06 115 MET A N 1
ATOM 896 C CA . MET A 1 115 ? -4.188 -7.042 -1.051 1.00 89.06 115 MET A CA 1
ATOM 897 C C . MET A 1 115 ? -4.094 -6.907 -2.570 1.00 89.06 115 MET A C 1
ATOM 899 O O . MET A 1 115 ? -3.001 -6.809 -3.128 1.00 89.06 115 MET A O 1
ATOM 903 N N . TYR A 1 116 ? -5.250 -6.863 -3.224 1.00 89.12 116 TYR A N 1
ATOM 904 C CA . TYR A 1 116 ? -5.370 -6.500 -4.629 1.00 89.12 116 TYR A CA 1
ATOM 905 C C . TYR A 1 116 ? -5.905 -5.072 -4.740 1.00 89.12 116 TYR A C 1
ATOM 907 O O . TYR A 1 116 ? -6.911 -4.730 -4.119 1.00 89.12 116 TYR A O 1
ATOM 915 N N . LEU A 1 117 ? -5.214 -4.250 -5.520 1.00 83.88 117 LEU A N 1
ATOM 916 C CA . LEU A 1 117 ? -5.571 -2.879 -5.850 1.00 83.88 117 LEU A CA 1
ATOM 917 C C . LEU A 1 117 ? -5.915 -2.853 -7.346 1.00 83.88 117 LEU A C 1
ATOM 919 O O . LEU A 1 117 ? -4.985 -2.763 -8.153 1.00 83.88 117 LEU A O 1
ATOM 923 N N . PRO A 1 118 ? -7.205 -3.011 -7.706 1.00 79.12 118 PRO A N 1
ATOM 924 C CA . PRO A 1 118 ? -7.669 -3.061 -9.090 1.00 79.12 118 PRO A CA 1
ATOM 925 C C . PRO A 1 118 ? -7.490 -1.725 -9.740 1.00 79.12 118 PRO A C 1
ATOM 927 O O . PRO A 1 118 ? -7.856 -0.734 -9.076 1.00 79.12 118 PRO A O 1
#

Nearest PDB structures (foldseek):
  1vky-assembly1_B  TM=9.030E-01  e=6.200E-07  Thermotoga maritima
  1vky-assembly1_A  TM=9.076E-01  e=7.554E-07  Thermotoga maritima
  1wdi-assembly1_A  TM=9.114E-01  e=9.841E-06  Thermus thermophilus
  1yy3-assembly2_B  TM=9.068E-01  e=4.188E-05  Bacillus subtilis

Solvent-accessible surface area (backbone atoms only — not comparable to full-atom values): 7739 Å² total; per-residue (Å²): 125,78,63,67,61,49,54,48,39,50,56,38,35,61,52,34,78,71,49,93,78,53,80,70,95,64,82,91,74,90,82,83,82,76,94,69,87,58,90,79,77,60,80,73,78,78,83,76,88,77,95,77,90,80,90,79,81,57,38,69,84,54,80,71,88,84,65,82,58,49,78,43,59,47,72,61,52,75,37,35,54,45,32,39,52,46,28,75,42,56,69,69,61,54,51,51,54,47,52,50,36,56,76,72,64,57,49,60,44,98,87,33,43,74,44,78,46,115

Sequence (118 aa):
LGNAALDLASRKVQADLTDHQALGNAALDLASRKVQADLTGHQARQVRQGWQSTNLLIQPGFRFSIVDSLITNFHLPRSTLLLLVSALRSRESILAAYREAVTRKYRFFSYGDAMYLP

pLDDT: mean 70.76, std 18.66, range [30.47, 92.81]

Radius of gyration: 16.07 Å; Cα contacts (8 Å, |Δi|>4): 117; chains: 1; bounding box: 31×27×53 Å

Foldseek 3Di:
DQQPVLVVQLVLLVVQLVVQDADDDDDPFPDDDDDDPDPPPDPRDDDDDDDDDDPDQAAAPDDDDRDLKGKAFADGHRDSVSRNVVNNDPSVVNSVQSVVCSVVRWAGDPPTDIDIGD

Secondary structure (DSSP, 8-state):
-TTHHHHHHHHHHHHHTTS----------------PPPSSSS---PPPPS-----PPP-TT---SS-S-EEEE-PPTT-HHHHHHHHHS-HHHHHHHHHHHHHTT---STTS-EEEE-

Mean predicted aligned error: 10.89 Å